Protein AF-A0A8S2VQC1-F1 (afdb_monomer)

Radius of gyration: 23.66 Å; Cα contacts (8 Å, |Δi|>4): 65; chains: 1; bounding box: 49×18×66 Å

Foldseek 3Di:
DDPPDDQVPFAKDKDWDPDVVIDIDIDTDDDWFDKDWDPPQPVVNDDDDDPPDDDDDDIDIDID

Organism: NCBI:txid392030

Secondary structure (DSSP, 8-state):
---S--GGG-EEEEEEE--SSPEEEEEEEPP----EEE----SSSS----TT-------EEE--

pLDDT: mean 89.49, std 7.96, range [68.12, 97.56]

Solvent-accessible surface area (backbone atoms only — not comparable to full-atom values): 4560 Å² total; per-residue (Å²): 136,85,78,88,80,53,76,86,69,44,42,82,46,74,52,75,46,96,49,95,75,69,46,73,48,78,46,76,44,82,61,76,44,78,68,41,76,48,87,71,69,53,89,64,80,72,85,84,81,64,92,97,63,90,84,84,87,81,84,51,68,54,60,83

Nearest PDB structures (foldseek):
  5njt-assembly1_u  TM=3.475E-01  e=6.794E+00  Bacillus subtilis subsp. subtilis str. 168

Sequence (64 aa):
IIDRVNEDDQGEYQCQINTEPRKTKRIFLTVQVPPRIVDFRPNPPLISIRSGISLTLLCRAEGT

InterPro domains:
  IPR013783 Immunoglobulin-like fold [G3DSA:2.60.40.10] (1-40)
  IPR036179 Immunoglobulin-like domain superfamily [SSF48726] (2-63)

Structure (mmCIF, N/CA/C/O backbone):
data_AF-A0A8S2VQC1-F1
#
_entry.id   AF-A0A8S2VQC1-F1
#
loop_
_atom_site.group_PDB
_atom_site.id
_atom_site.type_symbol
_atom_site.label_atom_id
_atom_site.label_alt_id
_atom_site.label_comp_id
_atom_site.label_asym_id
_atom_site.label_entity_id
_atom_site.label_seq_id
_atom_site.pdbx_PDB_ins_code
_atom_site.Cartn_x
_atom_site.Cartn_y
_atom_site.Cartn_z
_atom_site.occupancy
_atom_site.B_iso_or_equiv
_atom_site.auth_seq_id
_atom_site.auth_comp_id
_atom_site.auth_asym_id
_atom_site.auth_atom_id
_atom_site.pdbx_PDB_model_num
ATOM 1 N N . ILE A 1 1 ? -13.356 -8.665 10.010 1.00 82.12 1 ILE A N 1
ATOM 2 C CA . ILE A 1 1 ? -12.308 -9.099 9.058 1.00 82.12 1 ILE A CA 1
ATOM 3 C C . ILE A 1 1 ? -12.445 -8.178 7.860 1.00 82.12 1 ILE A C 1
ATOM 5 O O . ILE A 1 1 ? -13.580 -7.864 7.519 1.00 82.12 1 ILE A O 1
ATOM 9 N N . ILE A 1 2 ? -11.337 -7.655 7.340 1.00 89.62 2 ILE A N 1
ATOM 10 C CA . ILE A 1 2 ? -11.336 -6.827 6.129 1.00 89.62 2 ILE A CA 1
ATOM 11 C C . ILE A 1 2 ? -10.964 -7.769 4.988 1.00 89.62 2 ILE A C 1
ATOM 13 O O . ILE A 1 2 ? -9.871 -8.335 4.997 1.00 89.62 2 ILE A O 1
ATOM 17 N N . ASP A 1 3 ? -11.893 -7.986 4.064 1.00 93.38 3 ASP A N 1
ATOM 18 C CA . ASP A 1 3 ? -11.701 -8.873 2.919 1.00 93.38 3 ASP A CA 1
ATOM 19 C C . ASP A 1 3 ? -11.363 -8.046 1.676 1.00 93.38 3 ASP A C 1
ATOM 21 O O . ASP A 1 3 ? -11.946 -6.986 1.466 1.00 93.38 3 ASP A O 1
ATOM 25 N N . ARG A 1 4 ? -10.454 -8.553 0.829 1.00 93.12 4 ARG A N 1
ATOM 26 C CA . ARG A 1 4 ? -9.946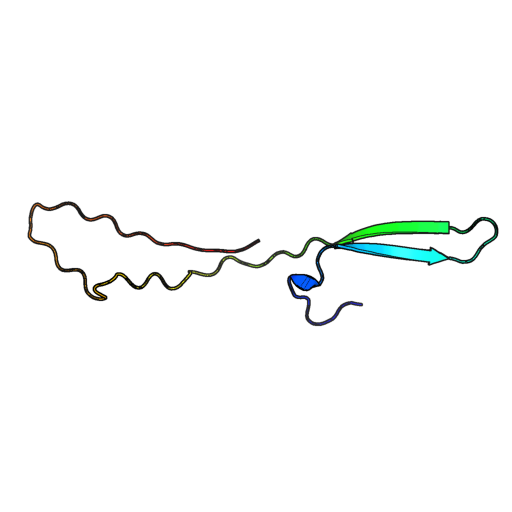 -7.849 -0.371 1.00 93.12 4 ARG A CA 1
ATOM 27 C C . ARG A 1 4 ? -9.336 -6.477 -0.039 1.00 93.12 4 ARG A C 1
ATOM 29 O O . ARG A 1 4 ? -9.748 -5.457 -0.586 1.00 93.12 4 ARG A O 1
ATOM 36 N N . VAL A 1 5 ? -8.339 -6.503 0.847 1.00 94.19 5 VAL A N 1
ATOM 37 C CA . VAL A 1 5 ? -7.590 -5.322 1.302 1.00 94.19 5 VAL A CA 1
ATOM 38 C C . VAL A 1 5 ? -7.043 -4.518 0.119 1.00 94.19 5 VAL A C 1
ATOM 40 O O . VAL A 1 5 ? -6.479 -5.091 -0.816 1.00 94.19 5 VAL A O 1
ATOM 43 N N . ASN A 1 6 ? -7.188 -3.198 0.187 1.00 94.00 6 ASN A N 1
ATOM 44 C CA . ASN A 1 6 ? -6.616 -2.227 -0.744 1.00 94.00 6 ASN A CA 1
ATOM 45 C C . ASN A 1 6 ? -5.939 -1.069 0.023 1.00 94.00 6 ASN A C 1
ATOM 47 O O . ASN A 1 6 ? -5.987 -1.025 1.249 1.00 94.00 6 ASN A O 1
ATOM 51 N N . GLU A 1 7 ? -5.264 -0.154 -0.681 1.00 93.19 7 GLU A N 1
ATOM 52 C CA . GLU A 1 7 ? -4.492 0.934 -0.051 1.00 93.19 7 GLU A CA 1
ATOM 53 C C . GLU A 1 7 ? -5.347 1.880 0.808 1.00 93.19 7 GLU A C 1
ATOM 55 O O . GLU A 1 7 ? -4.849 2.397 1.809 1.00 93.19 7 GLU A O 1
ATOM 60 N N . ASP A 1 8 ? -6.631 2.055 0.480 1.00 94.50 8 ASP A N 1
ATOM 61 C CA . ASP A 1 8 ? -7.538 2.934 1.226 1.00 94.50 8 ASP A CA 1
ATOM 62 C C . ASP A 1 8 ? -7.924 2.354 2.600 1.00 94.50 8 ASP A C 1
ATOM 64 O O . ASP A 1 8 ? -8.425 3.080 3.460 1.00 94.50 8 ASP A O 1
ATOM 68 N N . ASP A 1 9 ? -7.655 1.065 2.846 1.00 95.94 9 ASP A N 1
ATOM 69 C CA . ASP A 1 9 ? -7.831 0.437 4.160 1.00 95.94 9 ASP A CA 1
ATOM 70 C C . ASP A 1 9 ? -6.708 0.814 5.150 1.00 95.94 9 ASP A C 1
ATOM 72 O O . ASP A 1 9 ? -6.764 0.464 6.328 1.00 95.94 9 ASP A O 1
ATOM 76 N N . GLN A 1 10 ? -5.654 1.512 4.719 1.00 96.50 10 GLN A N 1
ATOM 77 C CA . GLN A 1 10 ? -4.589 1.950 5.621 1.00 96.50 10 GLN A CA 1
ATOM 78 C C . GLN A 1 10 ? -5.080 3.034 6.594 1.00 96.50 10 GLN A C 1
ATOM 80 O O . GLN A 1 10 ? -5.574 4.084 6.186 1.00 96.50 10 GLN A O 1
ATOM 85 N N . GLY A 1 11 ? -4.861 2.842 7.900 1.00 96.50 11 GLY A N 1
ATOM 86 C CA . GLY A 1 11 ? -5.219 3.856 8.895 1.00 96.50 11 GLY A CA 1
ATOM 87 C C . GLY A 1 11 ? -5.351 3.357 10.330 1.00 96.50 11 GLY A C 1
ATOM 88 O O . GLY A 1 11 ? -4.990 2.230 10.669 1.00 96.50 11 GLY A O 1
ATOM 89 N N . GLU A 1 12 ? -5.870 4.223 11.204 1.00 97.56 12 GLU A N 1
ATOM 90 C CA . GLU A 1 12 ? -6.142 3.891 12.606 1.00 97.56 12 GLU A CA 1
ATOM 91 C C . GLU A 1 12 ? -7.520 3.230 12.758 1.00 97.56 12 GLU A C 1
ATOM 93 O O . GLU A 1 12 ? -8.559 3.815 12.460 1.00 97.56 12 GLU A O 1
ATOM 98 N N . TYR A 1 13 ? -7.525 2.020 13.308 1.00 96.56 13 TYR A N 1
ATOM 99 C CA . TYR A 1 13 ? -8.707 1.271 13.705 1.00 96.56 13 TYR A CA 1
ATOM 100 C C . TYR A 1 13 ? -8.822 1.245 15.225 1.00 96.56 13 TYR A C 1
ATOM 102 O O . TYR A 1 13 ? -7.828 1.159 15.950 1.00 96.56 13 TYR A O 1
ATOM 110 N N . GLN A 1 14 ? -10.055 1.253 15.729 1.00 96.31 14 GLN A N 1
ATOM 111 C CA . GLN A 1 14 ? -10.318 1.130 17.157 1.00 96.31 14 GLN A CA 1
ATOM 112 C C . GLN A 1 14 ? -11.270 -0.022 17.459 1.00 96.31 14 GLN A C 1
ATOM 114 O O . GLN A 1 14 ? -12.318 -0.180 16.836 1.00 96.31 14 GLN A O 1
ATOM 119 N N . CYS A 1 15 ? -10.918 -0.798 18.477 1.00 95.00 15 CYS A N 1
ATOM 120 C CA . CYS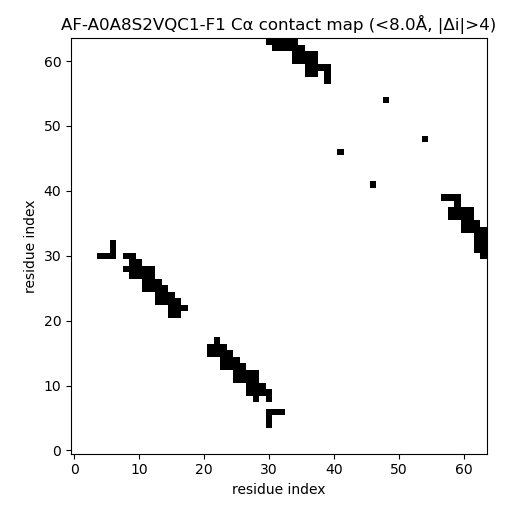 A 1 15 ? -11.828 -1.717 19.137 1.00 95.00 15 CYS A CA 1
ATOM 121 C C . CYS A 1 15 ? -12.274 -1.086 20.458 1.00 95.00 15 CYS A C 1
ATOM 123 O O . CYS A 1 15 ? -11.441 -0.663 21.265 1.00 95.00 15 CYS A O 1
ATOM 125 N N . GLN A 1 16 ? -13.584 -1.005 20.673 1.00 96.69 16 GLN A N 1
ATOM 126 C CA . GLN A 1 16 ? -14.181 -0.375 21.845 1.00 96.69 16 GLN A CA 1
ATOM 127 C C . GLN A 1 16 ? -15.096 -1.357 22.571 1.00 96.69 16 GLN A C 1
ATOM 129 O O . GLN A 1 16 ? -15.934 -2.011 21.956 1.00 96.69 16 GLN A O 1
ATOM 134 N N . ILE A 1 17 ? -14.966 -1.395 23.896 1.00 97.06 17 ILE A N 1
ATOM 135 C CA . ILE A 1 17 ? -15.852 -2.125 24.798 1.00 97.06 17 ILE A CA 1
ATOM 136 C C . ILE A 1 17 ? -16.540 -1.106 25.709 1.00 97.06 17 ILE A C 1
ATOM 138 O O . ILE A 1 17 ? -15.887 -0.304 26.385 1.00 97.06 17 ILE A O 1
ATOM 142 N N . ASN A 1 18 ? -17.869 -1.153 25.728 1.00 94.94 18 ASN A N 1
ATOM 143 C CA . ASN A 1 18 ? -18.711 -0.278 26.539 1.00 94.94 18 ASN A CA 1
ATOM 144 C C . ASN A 1 18 ? -18.803 -0.808 27.981 1.00 94.94 18 ASN A C 1
ATOM 146 O O . ASN A 1 18 ? -19.788 -1.429 28.362 1.00 94.94 18 ASN A O 1
ATOM 150 N N . THR A 1 19 ? -17.743 -0.600 28.760 1.00 95.44 19 THR A N 1
ATOM 151 C CA . THR A 1 19 ? -17.711 -0.786 30.223 1.00 95.44 19 THR A CA 1
ATOM 152 C C . THR A 1 19 ? -17.692 0.568 30.931 1.00 95.44 19 THR A C 1
ATOM 154 O O . THR A 1 19 ? -17.486 1.593 30.288 1.00 95.44 19 THR A O 1
ATOM 157 N N . GLU A 1 20 ? -17.847 0.574 32.252 1.00 95.38 20 GLU A N 1
ATOM 158 C CA . GLU A 1 20 ? -17.605 1.741 33.108 1.00 95.38 20 GLU A CA 1
ATOM 159 C C . GLU A 1 20 ? -16.279 1.507 33.863 1.00 95.38 20 GLU A C 1
ATOM 161 O O . GLU A 1 20 ? -16.241 0.653 34.753 1.00 95.38 20 GLU A O 1
ATOM 166 N N . PRO A 1 21 ? -15.156 2.159 33.502 1.00 91.38 21 PRO A N 1
ATOM 167 C CA . PRO A 1 21 ? -14.952 3.089 32.389 1.00 91.38 21 PRO A CA 1
ATOM 168 C C . PRO A 1 21 ? -14.804 2.379 31.034 1.00 91.38 21 PRO A C 1
ATOM 170 O O . PRO A 1 21 ? -14.452 1.195 30.954 1.00 91.38 21 PRO A O 1
ATOM 173 N N . ARG A 1 22 ? -15.033 3.119 29.943 1.00 95.19 22 ARG A N 1
ATOM 174 C CA . ARG A 1 22 ? -14.939 2.593 28.574 1.00 95.19 22 ARG A CA 1
ATOM 175 C C . ARG A 1 22 ? -13.511 2.153 28.271 1.00 95.19 22 ARG A C 1
ATOM 177 O O . ARG A 1 22 ? -12.572 2.940 28.380 1.00 95.19 22 ARG A O 1
ATOM 184 N N . LYS A 1 23 ? -13.348 0.921 27.793 1.00 96.44 23 LYS A N 1
ATOM 185 C CA . LYS A 1 23 ? -12.050 0.408 27.339 1.00 96.44 23 LYS A CA 1
ATOM 186 C C . LYS A 1 23 ? -11.954 0.541 25.824 1.00 96.44 23 LYS A C 1
ATOM 188 O O . LYS A 1 23 ? -12.836 0.090 25.100 1.00 96.44 23 LYS A O 1
ATOM 193 N N . THR A 1 24 ? -10.884 1.168 25.340 1.00 96.31 24 THR A N 1
ATOM 194 C CA . THR A 1 24 ? -10.628 1.358 23.903 1.00 96.31 24 THR A CA 1
ATOM 195 C C . THR A 1 24 ? -9.208 0.912 23.585 1.00 96.31 24 THR A C 1
ATOM 197 O O . THR A 1 24 ? -8.281 1.269 24.308 1.00 96.31 24 THR A O 1
ATOM 200 N N . LYS A 1 25 ? -9.029 0.158 22.500 1.00 96.06 25 LYS A N 1
ATOM 201 C CA . LYS A 1 25 ? -7.722 -0.211 21.951 1.00 96.06 25 LYS A CA 1
ATOM 202 C C . LYS A 1 25 ? -7.617 0.318 20.527 1.00 96.06 25 LYS A C 1
ATOM 204 O O . LYS A 1 25 ? -8.468 -0.002 19.704 1.00 96.06 25 LYS A O 1
ATOM 209 N N . ARG A 1 26 ? -6.580 1.108 20.255 1.00 97.00 26 ARG A N 1
ATOM 210 C CA . ARG A 1 26 ? -6.259 1.629 18.921 1.00 97.00 26 ARG A CA 1
ATOM 211 C C . ARG A 1 26 ? -5.173 0.778 18.276 1.00 97.00 26 ARG A C 1
ATOM 213 O O . ARG A 1 26 ? -4.301 0.260 18.976 1.00 97.00 26 ARG A O 1
ATOM 220 N N . ILE A 1 27 ? -5.270 0.594 16.969 1.00 96.44 27 ILE A N 1
ATOM 221 C CA . ILE A 1 27 ? -4.383 -0.228 16.147 1.00 96.44 27 ILE A CA 1
ATOM 222 C C . ILE A 1 27 ? -4.185 0.526 14.836 1.00 96.44 27 ILE A C 1
ATOM 224 O O . ILE A 1 27 ? -5.158 0.998 14.265 1.00 96.44 27 ILE A O 1
AT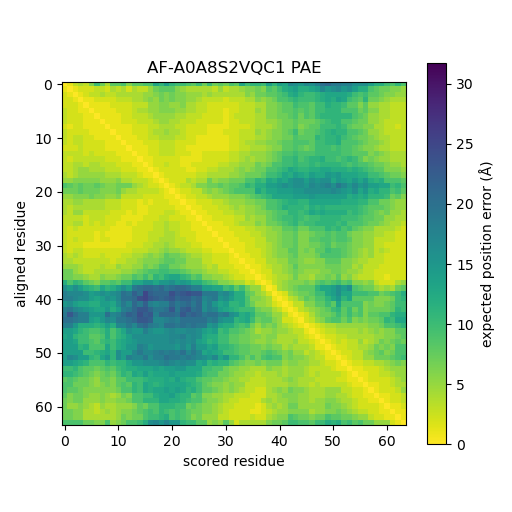OM 228 N N . PHE A 1 28 ? -2.954 0.621 14.349 1.00 96.88 28 PHE A N 1
ATOM 229 C CA . PHE A 1 28 ? -2.687 1.166 13.022 1.00 96.88 28 PHE A CA 1
ATOM 230 C C . PHE A 1 28 ? -2.515 0.011 12.034 1.00 96.88 28 PHE A C 1
ATOM 232 O O . PHE A 1 28 ? -1.693 -0.877 12.267 1.00 96.88 28 PHE A O 1
ATOM 239 N N . LEU A 1 29 ? -3.314 -0.006 10.972 1.00 95.19 29 LEU A N 1
ATOM 240 C CA . LEU A 1 29 ? -3.191 -0.952 9.872 1.00 95.19 29 LEU A CA 1
ATOM 241 C C . LEU A 1 29 ? -2.318 -0.322 8.789 1.00 95.19 29 LEU A C 1
ATOM 243 O O . LEU A 1 29 ? -2.689 0.707 8.233 1.00 95.19 29 LEU A O 1
ATOM 247 N N . THR A 1 30 ? -1.181 -0.948 8.493 1.00 95.25 30 THR A N 1
ATOM 248 C CA . THR A 1 30 ? -0.324 -0.600 7.353 1.00 95.25 30 THR A CA 1
ATOM 249 C C . THR A 1 30 ? -0.586 -1.586 6.227 1.00 95.25 30 THR A C 1
ATOM 251 O O . THR A 1 30 ? -0.511 -2.798 6.442 1.00 95.25 30 THR A O 1
ATOM 254 N N . VAL A 1 31 ? -0.878 -1.074 5.035 1.00 95.4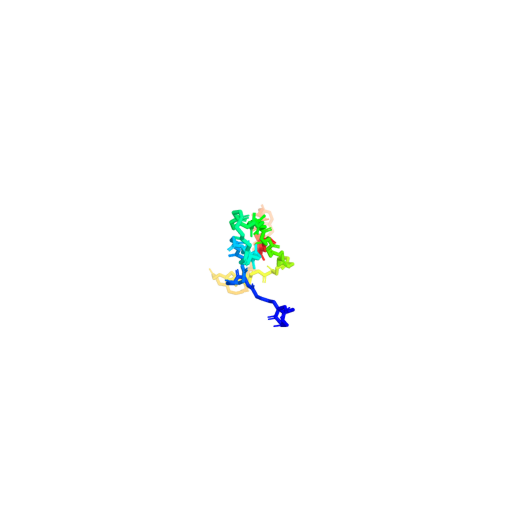4 31 VAL A N 1
ATOM 255 C CA . VAL A 1 31 ? -1.071 -1.892 3.834 1.00 95.44 31 VAL A CA 1
ATOM 256 C C . VAL A 1 31 ? 0.233 -1.890 3.044 1.00 95.44 31 VAL A C 1
ATOM 258 O O . VAL A 1 31 ? 0.925 -0.879 2.983 1.00 95.44 31 VAL A O 1
ATOM 261 N N . GLN A 1 32 ? 0.606 -3.047 2.504 1.00 94.38 32 GLN A N 1
ATOM 262 C CA . GLN A 1 32 ? 1.818 -3.213 1.706 1.00 94.38 32 GLN A CA 1
ATOM 263 C C . GLN A 1 32 ? 1.427 -3.684 0.312 1.00 94.38 32 GLN A C 1
ATOM 265 O O . GLN A 1 32 ? 0.710 -4.681 0.170 1.00 94.38 32 GLN A O 1
ATOM 270 N N . VAL A 1 33 ? 1.900 -2.975 -0.705 1.00 92.69 33 VAL A N 1
ATOM 271 C CA . VAL A 1 33 ? 1.613 -3.242 -2.109 1.00 92.69 33 VAL A CA 1
ATOM 272 C C . VAL A 1 33 ? 2.911 -3.633 -2.810 1.00 92.69 33 VAL A C 1
ATOM 274 O O . VAL A 1 33 ? 3.865 -2.851 -2.832 1.00 92.69 33 VAL A O 1
ATOM 277 N N . PRO A 1 34 ? 2.975 -4.833 -3.421 1.00 93.06 34 PRO A N 1
ATOM 278 C CA . PRO A 1 34 ? 4.174 -5.263 -4.120 1.00 93.06 34 PRO A CA 1
ATOM 279 C C . PRO A 1 34 ? 4.514 -4.282 -5.249 1.00 93.06 34 PRO A C 1
ATOM 281 O O . PRO A 1 34 ? 3.611 -3.791 -5.934 1.00 93.06 34 PRO A O 1
ATOM 284 N N . PRO A 1 35 ? 5.808 -4.015 -5.488 1.00 91.50 35 PRO A N 1
ATOM 285 C CA . PRO A 1 35 ? 6.208 -3.081 -6.520 1.00 91.50 35 PRO A CA 1
ATOM 286 C C . PRO A 1 35 ? 5.792 -3.601 -7.895 1.00 91.50 35 PRO A C 1
ATOM 288 O O . PRO A 1 35 ? 6.059 -4.749 -8.256 1.00 91.50 35 PRO A O 1
ATOM 291 N N . ARG A 1 36 ? 5.182 -2.729 -8.694 1.00 90.12 36 ARG A N 1
ATOM 292 C CA . ARG A 1 36 ? 4.900 -2.980 -10.109 1.00 90.12 36 ARG A CA 1
ATOM 293 C C . ARG A 1 36 ? 5.772 -2.090 -10.974 1.00 90.12 36 ARG A C 1
ATOM 295 O O . ARG A 1 36 ? 6.004 -0.928 -10.642 1.00 90.12 36 ARG A O 1
ATOM 302 N N . ILE A 1 37 ? 6.235 -2.630 -12.098 1.00 89.75 37 ILE A N 1
ATOM 303 C CA . ILE A 1 37 ? 6.911 -1.828 -13.11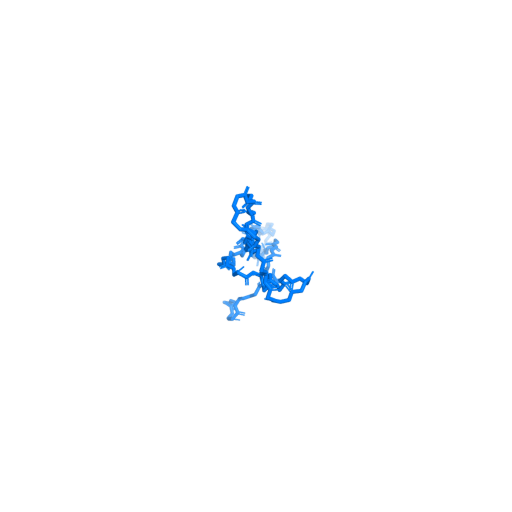8 1.00 89.75 37 ILE A CA 1
ATOM 304 C C . ILE A 1 37 ? 5.874 -0.852 -13.663 1.00 89.75 37 ILE A C 1
ATOM 306 O O . ILE A 1 37 ? 4.836 -1.253 -14.190 1.00 89.75 37 ILE A O 1
ATOM 310 N N . VAL A 1 38 ? 6.143 0.435 -13.494 1.00 87.06 38 VAL A N 1
ATOM 311 C CA . VAL A 1 38 ? 5.345 1.475 -14.124 1.00 87.06 38 VAL A CA 1
ATOM 312 C C . VAL A 1 38 ? 5.767 1.482 -15.576 1.00 87.06 38 VAL A C 1
ATOM 314 O O . VAL A 1 38 ? 6.963 1.580 -15.844 1.00 87.06 38 VAL A O 1
ATOM 317 N N . ASP A 1 39 ? 4.807 1.332 -16.490 1.00 70.38 39 ASP A N 1
ATOM 318 C CA . ASP A 1 39 ? 5.055 1.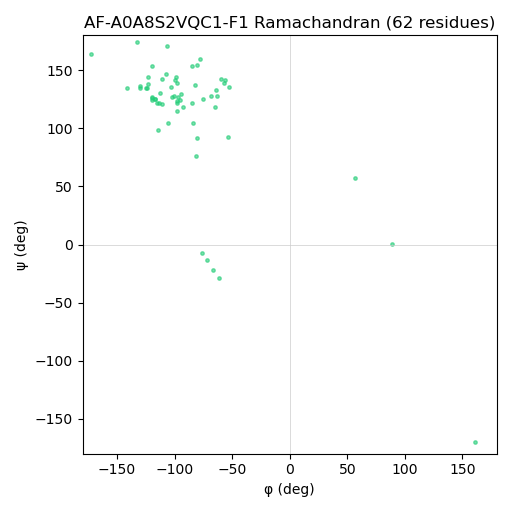271 -17.930 1.00 70.38 39 ASP A CA 1
ATOM 319 C C . ASP A 1 39 ? 5.876 2.495 -18.372 1.00 70.38 39 ASP A C 1
ATOM 321 O O . ASP A 1 39 ? 5.352 3.568 -18.676 1.00 70.38 39 ASP A O 1
ATOM 325 N N . PHE A 1 40 ? 7.199 2.335 -18.398 1.00 70.88 40 PHE A N 1
ATOM 326 C CA . PHE A 1 40 ? 8.108 3.319 -18.946 1.00 70.88 40 PHE A CA 1
ATOM 327 C C . PHE A 1 40 ? 8.077 3.123 -20.454 1.00 70.88 40 PHE A C 1
ATOM 329 O O . PHE A 1 40 ? 8.781 2.287 -21.017 1.00 70.88 40 PHE A O 1
ATOM 336 N N . ARG A 1 41 ? 7.186 3.861 -21.112 1.00 69.50 41 ARG A N 1
ATOM 337 C CA . ARG A 1 41 ? 7.184 3.993 -22.566 1.00 69.50 41 ARG A CA 1
ATOM 338 C C . ARG A 1 41 ? 8.181 5.102 -22.901 1.00 69.50 41 ARG A C 1
ATOM 340 O O . ARG A 1 41 ? 7.849 6.269 -22.676 1.00 69.50 41 ARG A O 1
ATOM 347 N N . PRO A 1 42 ? 9.392 4.792 -23.402 1.00 68.31 42 PRO A N 1
ATOM 348 C CA . PRO A 1 42 ? 10.223 5.841 -23.966 1.00 68.31 42 PRO A CA 1
ATOM 349 C C . PRO A 1 42 ? 9.425 6.541 -25.073 1.00 68.31 42 PRO A C 1
ATOM 351 O O . PRO A 1 42 ? 8.647 5.909 -25.789 1.00 68.31 42 PRO A O 1
ATOM 354 N N . ASN A 1 43 ? 9.554 7.860 -25.172 1.00 68.12 43 ASN A N 1
ATOM 355 C CA . ASN A 1 43 ? 8.999 8.628 -26.278 1.00 68.12 43 ASN A CA 1
ATOM 356 C C . ASN A 1 43 ? 10.185 9.219 -27.047 1.00 68.12 43 ASN A C 1
ATOM 358 O O . ASN A 1 43 ? 10.758 10.207 -26.578 1.00 68.12 43 ASN A O 1
ATOM 362 N N . PRO A 1 44 ? 10.615 8.598 -28.162 1.00 76.44 44 PRO A N 1
ATOM 363 C CA . PRO A 1 44 ? 9.919 7.576 -28.963 1.00 76.44 44 PRO A CA 1
ATOM 364 C C . PRO A 1 44 ? 10.001 6.128 -28.412 1.00 76.44 44 PRO A C 1
ATOM 366 O O . PRO A 1 44 ? 10.975 5.786 -27.741 1.00 76.44 44 PRO A O 1
ATOM 369 N N . PRO A 1 45 ? 9.018 5.251 -28.727 1.00 72.38 45 PRO A N 1
ATOM 370 C CA . PRO A 1 45 ? 8.905 3.883 -28.185 1.00 72.38 45 PRO A CA 1
ATOM 371 C C . PRO A 1 45 ? 10.020 2.934 -28.635 1.00 72.38 45 PRO A C 1
ATOM 373 O O . PRO A 1 45 ? 10.283 1.932 -27.975 1.00 72.38 45 PRO A O 1
ATOM 376 N N . LEU A 1 46 ? 10.680 3.252 -29.750 1.00 81.31 46 LEU A N 1
ATOM 377 C CA . LEU A 1 46 ? 11.868 2.562 -30.226 1.00 81.31 46 LEU A CA 1
ATOM 378 C C . LEU A 1 46 ? 13.064 3.503 -30.083 1.00 81.31 46 LEU A C 1
ATOM 380 O O . LEU A 1 46 ? 13.089 4.578 -30.683 1.00 81.31 46 LEU A O 1
ATOM 384 N N . ILE A 1 47 ? 14.068 3.080 -29.320 1.00 83.19 47 ILE A N 1
ATOM 385 C CA . ILE A 1 47 ? 15.325 3.814 -29.178 1.00 83.19 47 ILE A CA 1
ATOM 386 C C . ILE A 1 47 ? 16.343 3.190 -30.133 1.00 83.19 47 ILE A C 1
ATOM 388 O O . ILE A 1 47 ? 16.639 2.002 -30.047 1.00 83.19 47 ILE A O 1
ATOM 392 N N . SER A 1 48 ? 16.882 3.989 -31.053 1.00 85.88 48 SER A N 1
ATOM 393 C CA . SER A 1 48 ? 17.976 3.595 -31.948 1.00 85.88 48 SER A CA 1
ATOM 394 C C . SER A 1 48 ? 19.171 4.506 -31.708 1.00 85.88 48 SER A C 1
ATOM 396 O O . SER A 1 48 ? 19.038 5.726 -31.778 1.00 85.88 48 SER A O 1
ATOM 398 N N . ILE A 1 49 ? 20.336 3.920 -31.430 1.00 87.38 49 ILE A N 1
ATOM 399 C CA . ILE A 1 49 ? 21.579 4.665 -31.205 1.00 87.38 49 ILE A CA 1
ATOM 400 C C . ILE A 1 49 ? 22.636 4.268 -32.233 1.00 87.38 49 ILE A C 1
ATOM 402 O O . ILE A 1 49 ? 22.620 3.160 -32.768 1.00 87.38 49 ILE A O 1
ATOM 406 N N . ARG A 1 50 ? 23.572 5.177 -32.509 1.00 92.19 50 ARG A N 1
ATOM 407 C CA . ARG A 1 50 ? 24.745 4.879 -33.340 1.00 92.19 50 ARG A CA 1
ATOM 408 C C . ARG A 1 50 ? 25.845 4.252 -32.484 1.00 92.19 50 ARG A C 1
ATOM 410 O O . ARG A 1 50 ? 25.928 4.516 -31.286 1.00 92.19 50 ARG A O 1
ATOM 417 N N . SER A 1 51 ? 26.703 3.451 -33.116 1.00 89.88 51 SER A N 1
ATOM 418 C CA . SER A 1 51 ? 27.886 2.885 -32.457 1.00 89.88 51 SER A CA 1
ATOM 419 C C . SER A 1 51 ? 28.777 3.997 -31.887 1.00 89.88 51 SER A C 1
ATOM 421 O O . SER A 1 51 ? 28.958 5.030 -32.531 1.00 89.88 51 SER A O 1
ATOM 423 N N . GLY A 1 52 ? 29.307 3.789 -30.678 1.00 92.12 52 GLY A N 1
ATOM 424 C CA . GLY A 1 52 ? 30.136 4.763 -29.955 1.00 92.12 52 GLY A CA 1
ATOM 425 C C . GLY A 1 52 ? 29.372 5.747 -29.056 1.00 92.12 52 GLY A C 1
ATOM 426 O O . GLY A 1 52 ? 30.007 6.584 -28.422 1.00 92.12 52 GLY A O 1
ATOM 427 N N . ILE A 1 53 ? 28.039 5.654 -28.973 1.00 92.38 53 ILE A N 1
ATOM 428 C CA . ILE A 1 53 ? 27.203 6.495 -28.098 1.00 92.38 53 ILE A CA 1
ATOM 429 C C . ILE A 1 53 ? 26.768 5.699 -26.859 1.00 92.38 53 ILE A C 1
ATOM 431 O O . ILE A 1 53 ? 26.333 4.555 -26.975 1.00 92.38 53 ILE A O 1
ATOM 435 N N . SER A 1 54 ? 26.841 6.310 -25.675 1.00 88.88 54 SER A N 1
ATOM 436 C CA . SER A 1 54 ? 26.326 5.726 -24.428 1.00 88.88 54 SER A CA 1
ATOM 437 C C . SER A 1 54 ? 24.820 5.954 -24.282 1.00 88.88 54 SER A C 1
ATOM 439 O O . SER A 1 54 ? 24.330 7.058 -24.519 1.00 88.88 54 SER A O 1
ATOM 441 N N . LEU A 1 55 ? 24.090 4.924 -23.846 1.00 86.00 55 LEU A N 1
ATOM 442 C CA . LEU A 1 55 ? 22.649 4.968 -23.591 1.00 86.00 55 LEU A CA 1
ATOM 443 C C . LEU A 1 55 ? 22.350 4.558 -22.146 1.00 86.00 55 LEU A C 1
ATOM 445 O O . LEU A 1 55 ? 22.894 3.568 -21.662 1.00 86.00 55 LEU A O 1
ATOM 449 N N . THR A 1 56 ? 21.426 5.270 -21.502 1.00 83.94 56 THR A N 1
ATOM 450 C CA . THR A 1 56 ? 20.888 4.911 -20.184 1.00 8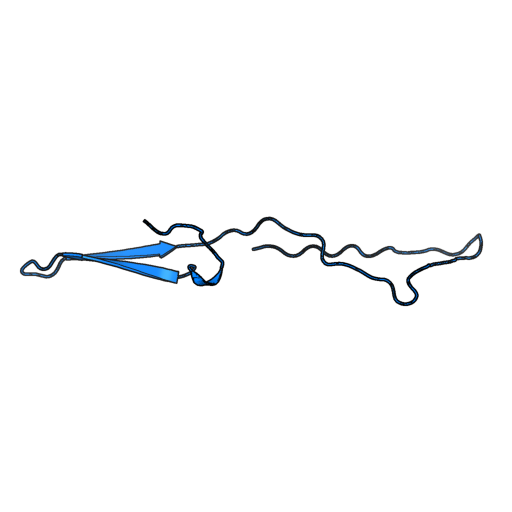3.94 56 THR A CA 1
ATOM 451 C C . THR A 1 56 ? 19.415 4.553 -20.324 1.00 83.94 56 THR A C 1
ATOM 453 O O . THR A 1 56 ? 18.615 5.371 -20.775 1.00 83.94 56 THR A O 1
ATOM 456 N N . LEU A 1 57 ? 19.051 3.334 -19.926 1.00 82.81 57 LEU A N 1
ATOM 457 C CA . LEU A 1 57 ? 17.663 2.882 -19.865 1.00 82.81 57 LEU A CA 1
ATOM 458 C C . LEU A 1 57 ? 17.141 3.072 -18.441 1.00 82.81 57 LEU A C 1
ATOM 460 O O . LEU A 1 57 ? 17.735 2.567 -17.491 1.00 82.81 57 LEU A O 1
ATOM 464 N N . LEU A 1 58 ? 16.035 3.800 -18.296 1.00 80.94 58 LEU A N 1
ATOM 465 C CA . LEU A 1 58 ? 15.382 3.997 -17.008 1.00 80.94 58 LEU A CA 1
ATOM 466 C C . LEU A 1 58 ? 14.269 2.961 -16.828 1.00 80.94 58 LEU A C 1
ATOM 468 O O . LEU A 1 58 ? 13.398 2.829 -17.683 1.00 80.94 58 LEU A O 1
ATOM 472 N N . CYS A 1 59 ? 14.276 2.269 -15.692 1.00 83.56 59 CYS A N 1
ATOM 473 C CA . CYS A 1 59 ? 13.167 1.432 -15.247 1.00 83.56 59 CYS A CA 1
ATOM 474 C C . CYS A 1 59 ? 12.631 2.004 -13.935 1.00 83.56 59 CYS A C 1
ATOM 476 O O . CYS A 1 59 ? 13.400 2.199 -12.991 1.00 83.56 59 CYS A O 1
ATOM 478 N N . ARG A 1 60 ? 11.328 2.297 -13.882 1.00 87.19 60 ARG A N 1
ATOM 479 C CA . ARG A 1 60 ? 10.661 2.795 -12.677 1.00 87.19 60 ARG A CA 1
ATOM 480 C C . ARG A 1 60 ? 9.685 1.743 -12.171 1.00 87.19 60 ARG A C 1
ATOM 482 O O . ARG A 1 60 ? 8.866 1.243 -12.937 1.00 87.19 60 ARG A O 1
ATOM 489 N N . ALA A 1 61 ? 9.762 1.438 -10.884 1.00 91.19 61 ALA A N 1
ATOM 490 C CA . ALA A 1 61 ? 8.797 0.601 -10.191 1.00 91.19 61 ALA A CA 1
ATOM 491 C C . ALA A 1 61 ? 8.209 1.381 -9.013 1.00 91.19 61 ALA A C 1
ATOM 493 O O . ALA A 1 61 ? 8.911 2.176 -8.390 1.00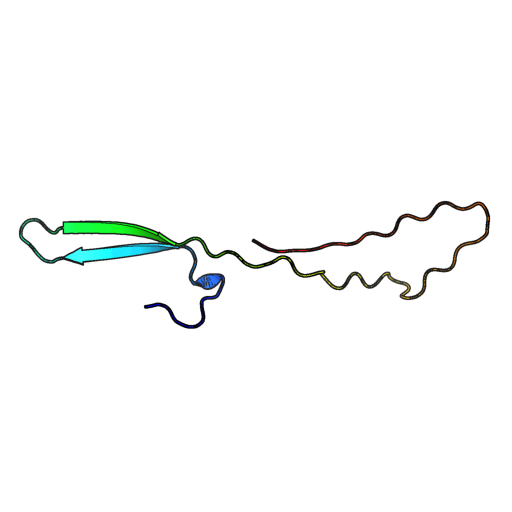 91.19 61 ALA A O 1
ATOM 494 N N . GLU A 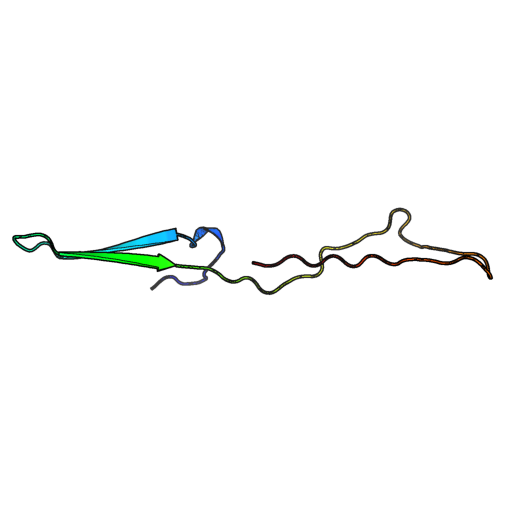1 62 ? 6.929 1.165 -8.738 1.00 90.88 62 GLU A N 1
ATOM 495 C CA . GLU A 1 62 ? 6.191 1.818 -7.654 1.00 90.88 62 GLU A CA 1
ATOM 496 C C . GLU A 1 62 ? 5.458 0.753 -6.827 1.00 90.88 62 GLU A C 1
ATOM 498 O O . GLU A 1 62 ? 4.878 -0.176 -7.393 1.00 90.88 62 GLU A O 1
ATOM 503 N N . GLY A 1 63 ? 5.519 0.888 -5.502 1.00 89.00 63 GLY A N 1
ATOM 504 C CA . GLY A 1 63 ? 4.905 0.034 -4.479 1.00 89.00 63 GLY A CA 1
ATOM 505 C C . GLY A 1 63 ? 5.083 0.682 -3.100 1.00 89.00 63 GLY A C 1
ATOM 506 O O . GLY A 1 63 ? 5.894 1.605 -2.969 1.00 89.00 63 GLY A O 1
ATOM 507 N N . THR A 1 64 ? 4.317 0.232 -2.108 1.00 84.19 64 THR A N 1
ATOM 508 C CA . THR A 1 64 ? 4.212 0.833 -0.764 1.00 84.19 64 THR A CA 1
ATOM 509 C C . THR A 1 64 ? 4.324 -0.203 0.343 1.00 84.19 64 THR A C 1
ATOM 511 O O . THR A 1 64 ? 3.995 -1.384 0.097 1.00 84.19 64 THR A O 1
#

Mean predicted aligned error: 6.88 Å